Protein AF-A0A1H0LPN5-F1 (afdb_monomer_lite)

Structure (mmCIF, N/CA/C/O backbone):
data_AF-A0A1H0LPN5-F1
#
_entry.id   AF-A0A1H0LPN5-F1
#
loop_
_atom_site.group_PDB
_atom_site.id
_atom_site.type_symbol
_atom_site.label_atom_id
_atom_site.label_alt_id
_atom_site.label_comp_id
_atom_site.label_asym_id
_atom_site.label_entity_id
_atom_site.label_seq_id
_atom_site.pdbx_PDB_ins_code
_atom_site.Cartn_x
_atom_site.Cartn_y
_atom_site.Cartn_z
_atom_site.occupancy
_atom_site.B_iso_or_equiv
_atom_site.auth_seq_id
_atom_site.auth_comp_id
_atom_site.auth_asym_id
_atom_site.auth_atom_id
_atom_site.pdbx_PDB_model_num
ATOM 1 N N . MET A 1 1 ? -1.875 27.281 42.142 1.00 59.28 1 MET A N 1
ATOM 2 C CA . MET A 1 1 ? -2.109 25.8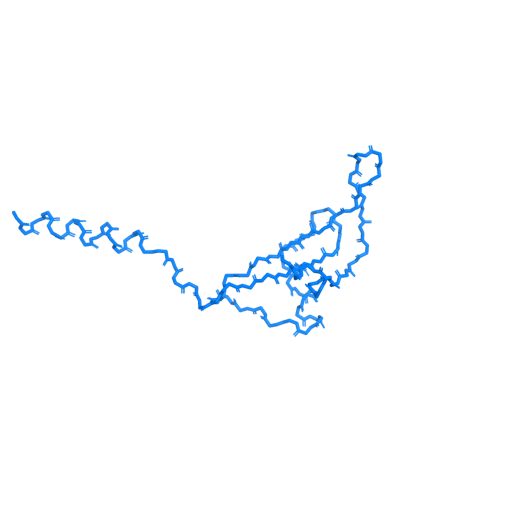16 42.096 1.00 59.28 1 MET A CA 1
ATOM 3 C C . MET A 1 1 ? -3.209 25.408 41.111 1.00 59.28 1 MET A C 1
ATOM 5 O O . MET A 1 1 ? -2.912 24.614 40.234 1.00 59.28 1 MET A O 1
ATOM 9 N N . ARG A 1 2 ? -4.445 25.940 41.179 1.00 69.81 2 ARG A N 1
ATOM 10 C CA . ARG A 1 2 ? -5.538 25.534 40.256 1.00 69.81 2 ARG A CA 1
ATOM 11 C C . ARG A 1 2 ? -5.281 25.864 38.778 1.00 69.81 2 ARG A C 1
ATOM 13 O O . ARG A 1 2 ? -5.545 25.026 37.927 1.00 69.81 2 ARG A O 1
ATOM 20 N N . ASP A 1 3 ? -4.722 27.038 38.489 1.00 80.81 3 ASP A N 1
ATOM 21 C CA . ASP A 1 3 ? -4.452 27.482 37.111 1.00 80.81 3 ASP A CA 1
ATOM 22 C C . ASP A 1 3 ? -3.424 26.596 36.382 1.00 80.81 3 ASP A C 1
ATOM 24 O O . ASP A 1 3 ? -3.628 26.191 35.238 1.00 80.81 3 ASP A O 1
ATOM 28 N N . LEU A 1 4 ? -2.366 26.188 37.090 1.00 83.62 4 LEU A N 1
ATOM 29 C CA . LEU A 1 4 ? -1.343 25.285 36.559 1.00 83.62 4 LEU A CA 1
ATOM 30 C C . LEU A 1 4 ? -1.929 23.912 36.192 1.00 83.62 4 LEU A C 1
ATOM 32 O O . LEU A 1 4 ? -1.649 23.402 35.112 1.00 83.62 4 LEU A O 1
ATOM 36 N N . ASN A 1 5 ? -2.799 23.355 37.041 1.00 83.38 5 ASN A N 1
ATOM 37 C CA . ASN A 1 5 ? -3.459 22.072 36.772 1.00 83.38 5 ASN A CA 1
ATOM 38 C C . ASN A 1 5 ? -4.391 22.134 35.553 1.00 83.38 5 ASN A C 1
ATOM 40 O O . ASN A 1 5 ? -4.432 21.194 34.763 1.00 83.38 5 ASN A O 1
ATOM 44 N N . VAL A 1 6 ? -5.105 23.247 35.358 1.00 84.81 6 VAL A N 1
ATOM 45 C CA . VAL A 1 6 ? -5.969 23.438 34.179 1.00 84.81 6 VAL A CA 1
ATOM 46 C C . VAL A 1 6 ? -5.135 23.536 32.900 1.00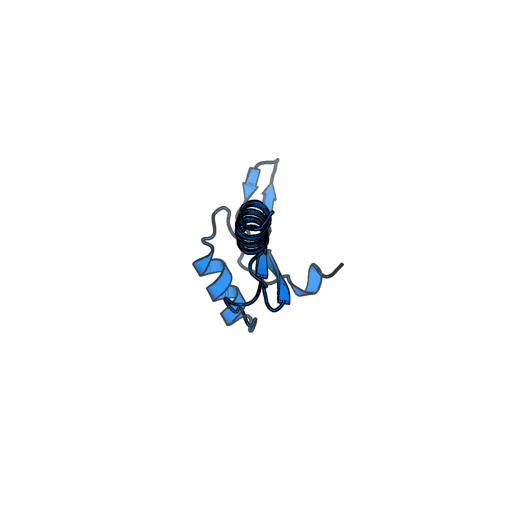 84.81 6 VAL A C 1
ATOM 48 O O . VAL A 1 6 ? -5.500 22.965 31.870 1.00 84.81 6 VAL A O 1
ATOM 51 N N . ARG A 1 7 ? -4.000 24.239 32.952 1.00 82.12 7 ARG A N 1
ATOM 52 C CA . ARG A 1 7 ? -3.080 24.360 31.814 1.00 82.12 7 ARG A CA 1
ATOM 53 C C . ARG A 1 7 ? -2.410 23.026 31.475 1.00 82.12 7 ARG A C 1
ATOM 55 O O . ARG A 1 7 ? -2.337 22.690 30.295 1.00 82.12 7 ARG A O 1
ATOM 62 N N . LEU A 1 8 ? -2.012 22.248 32.483 1.00 84.44 8 LEU A N 1
ATOM 63 C CA . LEU A 1 8 ? -1.486 20.888 32.314 1.00 84.44 8 LEU A CA 1
ATOM 64 C C . LEU A 1 8 ? -2.513 19.956 31.666 1.00 84.44 8 LEU A C 1
ATOM 66 O O . LEU A 1 8 ? -2.202 19.338 30.656 1.00 84.44 8 LEU A O 1
ATOM 70 N N . GLN A 1 9 ? -3.761 19.936 32.140 1.00 81.69 9 GLN A N 1
ATOM 71 C CA . GLN A 1 9 ? -4.809 19.102 31.535 1.00 81.69 9 GLN A CA 1
ATOM 72 C C . GLN A 1 9 ? -5.098 19.451 30.069 1.00 81.69 9 GLN A C 1
ATOM 74 O O . GLN A 1 9 ? -5.400 18.564 29.269 1.00 81.69 9 GLN A O 1
ATOM 79 N N . LYS A 1 10 ? -5.026 20.735 29.694 1.00 82.06 10 LYS A N 1
ATOM 80 C CA . LYS A 1 10 ? -5.189 21.160 28.293 1.00 82.06 10 LYS A CA 1
ATOM 81 C C . LYS A 1 10 ? -4.039 20.660 27.417 1.00 82.06 10 LYS A C 1
ATOM 83 O O . LYS A 1 10 ? -4.299 20.157 26.329 1.00 82.06 10 LYS A O 1
ATO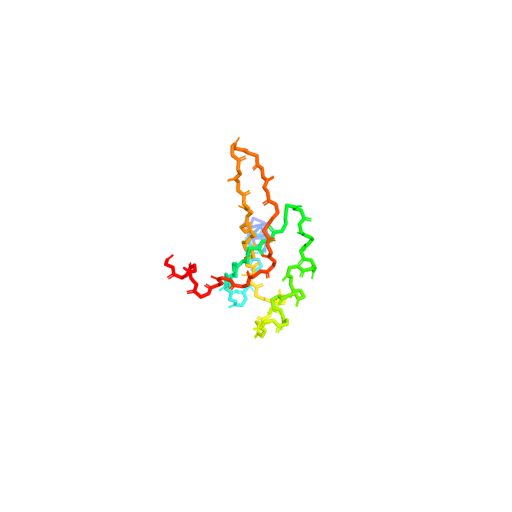M 88 N N . LEU A 1 11 ? -2.803 20.754 27.907 1.00 79.00 11 LEU A N 1
ATOM 89 C CA . LEU A 1 11 ? -1.618 20.217 27.233 1.00 79.00 11 LEU A CA 1
ATOM 90 C C . LEU A 1 11 ? -1.692 18.695 27.100 1.00 79.00 11 LEU A C 1
ATOM 92 O O . LEU A 1 11 ? -1.544 18.175 26.004 1.00 79.00 11 LEU A O 1
ATOM 96 N N . GLU A 1 12 ? -2.022 17.979 28.171 1.00 78.31 12 GLU A N 1
ATOM 97 C CA . GLU A 1 12 ? -2.156 16.519 28.145 1.00 78.31 12 GLU A CA 1
ATOM 98 C C . GLU A 1 12 ? -3.245 16.045 27.178 1.00 78.31 12 GLU A C 1
ATOM 100 O O . GLU A 1 12 ? -3.069 15.032 26.509 1.00 78.31 12 GLU A O 1
ATOM 105 N N . ARG A 1 13 ? -4.363 16.774 27.060 1.00 70.25 13 ARG A N 1
ATOM 106 C CA . ARG A 1 13 ? -5.404 16.474 26.063 1.00 70.25 13 ARG A CA 1
ATOM 107 C C . ARG A 1 13 ? -4.955 16.767 24.635 1.00 70.25 13 ARG A C 1
ATOM 109 O O . ARG A 1 13 ? -5.311 16.001 23.750 1.00 70.25 13 ARG A O 1
ATOM 116 N N . ALA A 1 14 ? -4.190 17.835 24.420 1.00 70.25 14 ALA A N 1
ATOM 117 C CA . ALA A 1 14 ? -3.646 18.180 23.107 1.00 70.25 14 ALA A CA 1
ATOM 118 C C . ALA A 1 14 ? -2.540 17.212 22.650 1.00 70.25 14 ALA A C 1
ATOM 120 O O . ALA A 1 14 ? -2.359 17.011 21.455 1.00 70.25 14 ALA A O 1
ATOM 121 N N . ILE A 1 15 ? -1.817 16.607 23.597 1.00 68.88 15 ILE A N 1
ATOM 122 C CA . ILE A 1 15 ? -0.718 15.668 23.333 1.00 68.88 15 ILE A CA 1
ATOM 123 C C . ILE A 1 15 ? -1.226 14.234 23.130 1.00 68.88 15 ILE A C 1
ATOM 125 O O . ILE A 1 15 ? -0.479 13.396 22.630 1.00 68.88 15 ILE A O 1
ATOM 129 N N . ARG A 1 16 ? -2.482 13.917 23.482 1.00 62.25 16 ARG A N 1
ATOM 130 C CA . ARG A 1 16 ? -3.022 12.571 23.250 1.00 62.25 16 ARG A CA 1
ATOM 131 C C . ARG A 1 16 ? -3.048 12.298 21.745 1.00 62.25 16 ARG A C 1
ATOM 133 O O . ARG A 1 16 ? -3.835 12.939 21.046 1.00 62.25 16 ARG A O 1
ATOM 140 N N . PRO A 1 17 ? -2.230 11.355 21.241 1.00 63.78 17 PRO A N 1
ATOM 141 C CA . PRO A 1 17 ? -2.313 10.971 19.847 1.00 63.78 17 PRO A CA 1
ATOM 142 C C . PRO A 1 17 ? -3.729 10.471 19.578 1.00 63.78 17 PRO A C 1
ATOM 144 O O . PRO A 1 17 ? -4.357 9.857 20.450 1.00 63.78 17 PRO A O 1
ATOM 147 N N . GLN A 1 18 ? -4.228 10.753 18.378 1.00 67.06 18 GLN A N 1
ATOM 148 C CA . GLN A 1 18 ? -5.472 10.176 17.895 1.00 67.06 18 GLN A CA 1
ATOM 149 C C . GLN A 1 18 ? -5.387 8.663 18.121 1.00 67.06 18 GLN A C 1
ATOM 151 O O . GLN A 1 18 ? -4.486 7.997 17.608 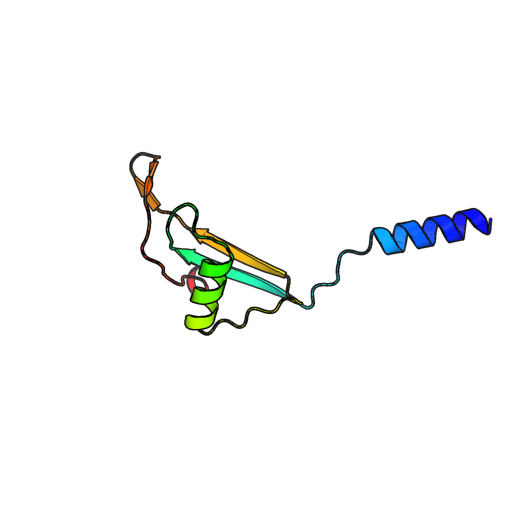1.00 67.06 18 GLN A O 1
ATOM 156 N N . GLN A 1 19 ? -6.246 8.133 18.996 1.00 72.06 19 GLN A N 1
ATOM 157 C CA . GLN A 1 19 ? -6.237 6.710 19.309 1.00 72.06 19 GLN A CA 1
ATOM 158 C C . GLN A 1 19 ? -6.787 5.968 18.099 1.00 72.06 19 GLN A C 1
ATOM 160 O O . GLN A 1 19 ? -7.994 5.789 17.957 1.00 72.06 19 GLN A O 1
ATOM 165 N N . HIS A 1 20 ? -5.888 5.563 17.210 1.00 78.75 20 HIS A N 1
ATOM 166 C CA . HIS A 1 20 ? -6.228 4.647 16.139 1.00 78.75 20 HIS A CA 1
ATOM 167 C C . HIS A 1 20 ? -6.617 3.302 16.744 1.00 78.75 20 HIS A C 1
ATOM 169 O O . HIS A 1 20 ? -5.968 2.798 17.664 1.00 78.75 20 HIS A O 1
ATOM 175 N N . ARG A 1 21 ? -7.679 2.707 16.211 1.00 83.50 21 ARG A N 1
ATOM 176 C CA . ARG A 1 21 ? -8.220 1.436 16.693 1.00 83.50 21 ARG A CA 1
ATOM 177 C C . ARG A 1 21 ? -7.203 0.302 16.535 1.00 83.50 21 ARG A C 1
ATOM 179 O O . ARG A 1 21 ? -7.047 -0.510 17.447 1.00 83.50 21 ARG A O 1
ATOM 186 N N . LYS A 1 22 ? -6.540 0.226 15.376 1.00 88.06 22 LYS A N 1
ATOM 187 C CA . LYS A 1 22 ? -5.456 -0.719 15.059 1.00 88.06 22 LYS A CA 1
ATOM 188 C C . LYS A 1 22 ? -4.466 -0.089 14.083 1.00 88.06 22 LYS A C 1
ATOM 190 O O . LYS A 1 22 ? -4.838 0.783 13.310 1.00 88.06 22 LYS A O 1
ATOM 195 N N . VAL A 1 23 ? -3.228 -0.577 14.080 1.00 89.56 23 VAL A N 1
ATOM 196 C CA . VAL A 1 23 ? -2.257 -0.303 13.010 1.00 89.56 23 VAL A CA 1
ATOM 197 C C . VAL A 1 23 ? -2.351 -1.424 11.980 1.00 89.56 23 VAL A C 1
ATOM 199 O O . VAL A 1 23 ? -2.318 -2.599 12.352 1.00 89.56 23 VAL A O 1
ATOM 202 N N . ARG A 1 24 ? -2.466 -1.075 10.698 1.00 91.06 24 ARG A N 1
ATOM 203 C CA . ARG A 1 24 ? -2.437 -2.028 9.581 1.00 91.06 24 ARG A CA 1
ATOM 204 C C . ARG A 1 24 ? -1.349 -1.642 8.601 1.00 91.06 24 ARG A C 1
ATOM 206 O O . ARG A 1 24 ? -1.122 -0.460 8.368 1.00 91.06 24 ARG A O 1
ATOM 213 N N . GLN A 1 25 ? -0.689 -2.639 8.030 1.00 92.88 25 GLN A N 1
ATOM 214 C CA . GLN A 1 25 ? 0.332 -2.432 7.013 1.00 92.88 25 GLN A CA 1
ATOM 215 C C . GLN A 1 25 ? -0.063 -3.186 5.752 1.00 92.88 25 GLN A C 1
ATOM 217 O O . GLN A 1 25 ? -0.394 -4.369 5.816 1.00 92.88 25 GLN A O 1
ATOM 222 N N . PHE A 1 26 ? -0.012 -2.487 4.629 1.00 94.38 26 PHE A N 1
ATOM 223 C CA . PHE A 1 26 ? -0.265 -3.012 3.298 1.00 94.38 26 PHE A CA 1
ATOM 224 C C . PHE A 1 26 ? 0.950 -2.729 2.424 1.00 94.38 26 PHE A C 1
ATOM 226 O O . PHE A 1 26 ? 1.659 -1.738 2.631 1.00 94.38 26 PHE A O 1
ATOM 233 N N . ALA A 1 27 ? 1.200 -3.598 1.454 1.00 94.94 27 ALA A N 1
ATOM 234 C CA . ALA A 1 27 ? 2.287 -3.421 0.508 1.00 94.94 27 ALA A CA 1
ATOM 235 C C . ALA A 1 27 ? 1.811 -3.756 -0.902 1.00 94.94 27 ALA A C 1
ATOM 237 O O . ALA A 1 27 ? 1.255 -4.830 -1.133 1.00 94.94 27 ALA A O 1
ATOM 238 N N . ILE A 1 28 ? 2.058 -2.843 -1.836 1.00 95.50 28 ILE A N 1
ATOM 239 C CA . ILE A 1 28 ? 1.724 -3.006 -3.249 1.00 95.50 28 ILE A CA 1
ATOM 240 C C . ILE A 1 28 ? 2.931 -2.664 -4.117 1.00 95.50 28 ILE A C 1
ATOM 242 O O . ILE A 1 28 ? 3.711 -1.782 -3.770 1.00 95.50 28 ILE A O 1
ATOM 246 N N . GLU A 1 29 ? 3.090 -3.349 -5.240 1.00 94.81 29 GLU A N 1
ATOM 247 C CA . GLU A 1 29 ? 3.928 -2.882 -6.348 1.00 94.81 29 GLU A CA 1
ATOM 248 C C . GLU A 1 29 ? 3.101 -1.912 -7.194 1.00 94.81 29 GLU A C 1
ATOM 250 O O . GLU A 1 29 ? 1.890 -2.099 -7.326 1.00 94.81 29 GLU A O 1
ATOM 255 N N . GLY A 1 30 ? 3.721 -0.872 -7.746 1.00 92.81 30 GLY A N 1
ATOM 256 C CA . GLY A 1 30 ? 3.013 0.077 -8.598 1.00 92.81 30 GLY A CA 1
ATOM 257 C C . GLY A 1 30 ? 3.919 1.098 -9.273 1.00 92.81 30 GLY A C 1
ATOM 258 O O . GLY A 1 30 ? 5.149 1.040 -9.190 1.00 92.81 30 GLY A O 1
ATOM 259 N N . SER A 1 31 ? 3.286 2.049 -9.955 1.00 91.38 31 SER A N 1
ATOM 260 C CA . SER A 1 31 ? 3.970 3.156 -10.611 1.00 91.38 31 SER A CA 1
ATOM 261 C C . SER A 1 31 ? 4.436 4.218 -9.621 1.00 91.38 31 SER A C 1
ATOM 263 O O . SER A 1 31 ? 3.895 4.396 -8.520 1.00 91.38 31 SER A O 1
ATOM 265 N N . LYS A 1 32 ? 5.453 4.975 -10.031 1.00 87.50 32 LYS A N 1
ATOM 266 C CA . LYS A 1 32 ? 5.896 6.137 -9.270 1.00 87.50 32 LYS A CA 1
ATOM 267 C C . LYS A 1 32 ? 4.800 7.203 -9.289 1.00 87.50 32 LYS A C 1
ATOM 269 O O . LYS A 1 32 ? 4.411 7.692 -10.342 1.00 87.50 32 LYS A O 1
ATOM 274 N N . GLY A 1 33 ? 4.369 7.627 -8.102 1.00 87.19 33 GLY A N 1
ATOM 275 C CA . GLY A 1 33 ? 3.359 8.678 -7.958 1.00 87.19 33 GLY A CA 1
ATOM 276 C C . GLY A 1 33 ? 1.918 8.180 -8.043 1.00 87.19 33 GLY A C 1
ATOM 277 O O . GLY A 1 33 ? 1.024 8.994 -8.253 1.00 87.19 33 GLY A O 1
ATOM 278 N N . LEU A 1 34 ? 1.688 6.875 -7.866 1.00 91.25 34 LEU A N 1
ATOM 279 C CA . LEU A 1 34 ? 0.348 6.331 -7.669 1.00 91.25 34 LEU A CA 1
ATOM 280 C C . LEU A 1 34 ? -0.373 7.104 -6.538 1.00 91.25 34 LEU A C 1
ATOM 282 O O . LEU A 1 34 ? 0.137 7.125 -5.411 1.00 91.25 34 LEU A O 1
ATOM 286 N N . PRO A 1 35 ? -1.526 7.745 -6.818 1.00 93.62 35 PRO A N 1
ATOM 287 C CA . PRO A 1 35 ? -2.291 8.466 -5.807 1.00 93.62 35 PRO A CA 1
ATOM 288 C C . PRO A 1 35 ? -2.745 7.544 -4.678 1.00 93.62 35 PRO A C 1
ATOM 290 O O . PRO A 1 35 ? -3.014 6.359 -4.899 1.00 93.62 35 PRO A O 1
ATOM 293 N N . LEU A 1 36 ? -2.875 8.098 -3.474 1.00 90.81 36 LEU A N 1
ATOM 294 C CA . LEU A 1 36 ? -3.304 7.338 -2.302 1.00 90.81 36 LEU A CA 1
ATOM 295 C C . LEU A 1 36 ? -4.690 6.717 -2.523 1.00 90.81 36 LEU A C 1
ATOM 297 O O . LEU A 1 36 ? -4.890 5.543 -2.232 1.00 90.81 36 LEU A O 1
ATOM 301 N N . GLU A 1 37 ? -5.615 7.466 -3.122 1.00 93.44 37 GLU A N 1
ATOM 302 C CA . GLU A 1 37 ? -6.983 7.024 -3.401 1.00 93.44 37 GLU A CA 1
ATOM 303 C C . GLU A 1 37 ? -7.003 5.820 -4.351 1.00 93.44 37 GLU A C 1
ATOM 305 O O . GLU A 1 37 ? -7.789 4.889 -4.171 1.00 93.44 37 GLU A O 1
ATOM 310 N N . ALA A 1 38 ? -6.100 5.809 -5.336 1.00 94.19 38 ALA A N 1
ATOM 311 C CA . ALA A 1 38 ? -5.951 4.702 -6.275 1.00 94.19 38 ALA A CA 1
ATOM 312 C C . ALA A 1 38 ? -5.347 3.464 -5.594 1.00 94.19 38 ALA A C 1
ATOM 314 O O . ALA A 1 38 ? -5.809 2.345 -5.821 1.00 94.19 38 ALA A O 1
ATOM 315 N N . ALA A 1 39 ? -4.354 3.657 -4.720 1.00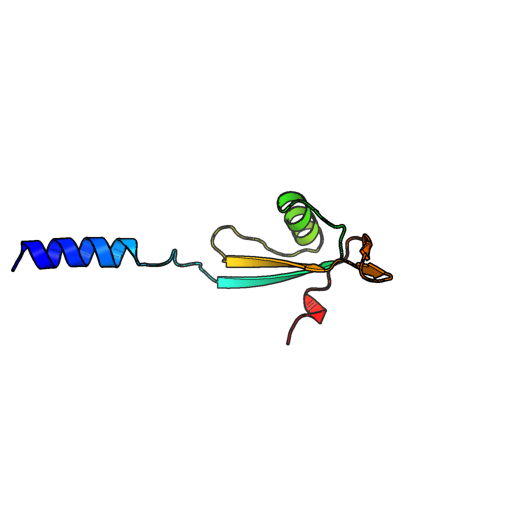 93.94 39 ALA A N 1
ATOM 316 C CA . ALA A 1 39 ? -3.768 2.575 -3.933 1.00 93.94 39 ALA A CA 1
ATOM 317 C C . ALA A 1 39 ? -4.795 1.938 -2.981 1.00 93.94 39 ALA A C 1
ATOM 319 O O . ALA A 1 39 ? -4.878 0.714 -2.879 1.00 93.94 39 ALA A O 1
ATOM 320 N N . GLU A 1 40 ? -5.616 2.752 -2.315 1.00 94.44 40 GLU A N 1
ATOM 321 C CA . GLU A 1 40 ? -6.687 2.256 -1.453 1.00 94.44 40 GLU A CA 1
ATOM 322 C C . GLU A 1 40 ? -7.782 1.531 -2.236 1.00 94.44 40 GLU A C 1
ATOM 324 O O . GLU A 1 40 ? -8.252 0.485 -1.790 1.00 94.44 40 GLU A O 1
ATOM 329 N N . ALA A 1 41 ? -8.201 2.070 -3.386 1.00 95.38 41 ALA A N 1
ATOM 330 C CA . ALA A 1 41 ? -9.193 1.428 -4.247 1.00 95.38 41 ALA A CA 1
ATOM 331 C C . ALA A 1 41 ? -8.724 0.031 -4.673 1.00 95.38 41 ALA A C 1
ATOM 333 O O . ALA A 1 41 ? -9.440 -0.945 -4.463 1.00 95.38 41 ALA A O 1
ATOM 334 N N . PHE A 1 42 ? -7.482 -0.080 -5.145 1.00 95.44 42 PHE A N 1
ATOM 335 C CA . PHE A 1 42 ? -6.884 -1.359 -5.515 1.00 95.44 42 PHE A CA 1
ATOM 336 C C . PHE A 1 42 ? -6.805 -2.347 -4.344 1.00 95.44 42 PHE A C 1
ATOM 338 O O . PHE A 1 42 ? -7.137 -3.523 -4.486 1.00 95.44 42 PHE A O 1
ATOM 345 N N . LEU A 1 43 ? -6.398 -1.888 -3.158 1.00 95.12 43 LEU A N 1
ATOM 346 C CA . LEU A 1 43 ? -6.356 -2.744 -1.972 1.00 95.12 43 LEU A CA 1
ATOM 347 C C . LEU A 1 43 ? -7.757 -3.234 -1.575 1.00 95.12 43 LEU A C 1
ATOM 349 O O . LEU A 1 43 ? -7.905 -4.399 -1.202 1.00 95.12 43 LEU A O 1
ATOM 353 N N . ARG A 1 44 ? -8.789 -2.388 -1.695 1.00 95.44 44 ARG A N 1
ATOM 354 C CA . ARG A 1 44 ? -10.191 -2.788 -1.481 1.00 95.44 44 ARG A CA 1
ATOM 355 C C . ARG A 1 44 ? -10.643 -3.827 -2.512 1.00 95.44 44 ARG A C 1
ATOM 357 O O . ARG A 1 44 ? -11.281 -4.802 -2.123 1.00 95.44 44 ARG A O 1
ATOM 364 N N . GLU A 1 45 ? -10.269 -3.676 -3.784 1.00 96.06 45 GLU A N 1
ATOM 365 C CA . GLU A 1 45 ? -10.530 -4.671 -4.842 1.00 96.06 45 GLU A CA 1
ATOM 366 C C . GLU A 1 45 ? -9.829 -6.010 -4.571 1.00 96.06 45 GLU A C 1
ATOM 368 O O . GLU A 1 45 ? -10.401 -7.072 -4.808 1.00 96.06 45 GLU A O 1
ATOM 373 N N . CYS A 1 46 ? -8.628 -5.970 -3.988 1.00 92.94 46 CYS A N 1
ATOM 374 C CA . CYS A 1 46 ? -7.903 -7.155 -3.523 1.00 92.94 46 CYS A CA 1
ATOM 375 C C . CYS A 1 46 ? -8.516 -7.793 -2.257 1.00 92.94 46 CYS A C 1
ATOM 377 O O . CYS A 1 46 ? -8.026 -8.819 -1.786 1.00 92.94 46 CYS A O 1
ATOM 379 N N . GLY A 1 47 ? -9.583 -7.210 -1.696 1.00 93.81 47 GLY A N 1
ATOM 380 C CA . GLY A 1 47 ? -10.306 -7.725 -0.531 1.00 93.81 47 GLY A CA 1
ATOM 381 C C . GLY A 1 47 ? -9.815 -7.202 0.821 1.00 93.81 47 GLY A C 1
ATOM 382 O O . GLY A 1 47 ? -10.261 -7.690 1.864 1.00 93.81 47 GLY A O 1
ATOM 383 N N . HIS A 1 48 ? -8.921 -6.208 0.851 1.00 93.50 48 HIS A N 1
ATOM 384 C CA . HIS A 1 48 ? -8.486 -5.594 2.106 1.00 93.50 48 HIS A CA 1
ATOM 385 C C . HIS A 1 48 ? -9.545 -4.652 2.667 1.00 93.50 48 HIS A C 1
ATOM 387 O O . HIS A 1 48 ? -10.135 -3.829 1.970 1.00 93.50 48 HIS A O 1
ATOM 393 N N . VAL A 1 49 ? -9.739 -4.723 3.982 1.00 92.31 49 VAL A N 1
ATOM 394 C CA . VAL A 1 49 ? -10.629 -3.810 4.703 1.00 92.31 49 VAL A CA 1
ATOM 395 C C . VAL A 1 49 ? -9.809 -2.637 5.234 1.00 92.31 49 VAL A C 1
ATOM 397 O O . VAL A 1 49 ? -9.145 -2.766 6.267 1.00 92.31 49 VAL A O 1
ATOM 400 N N . ILE A 1 50 ? -9.878 -1.510 4.527 1.00 90.94 50 ILE A N 1
ATOM 401 C CA . ILE A 1 50 ? -9.276 -0.226 4.911 1.00 90.94 50 ILE A CA 1
ATOM 402 C C . ILE A 1 50 ? -10.341 0.612 5.616 1.00 90.94 50 ILE A C 1
ATOM 404 O O . ILE A 1 50 ? -11.420 0.829 5.064 1.00 90.94 50 ILE A O 1
ATOM 408 N N . LYS A 1 51 ? -10.047 1.042 6.844 1.00 90.06 51 LYS A N 1
ATOM 409 C CA . LYS A 1 51 ? -10.958 1.824 7.689 1.00 90.06 51 LYS A CA 1
ATOM 410 C C . LYS A 1 51 ? -10.280 3.085 8.186 1.00 90.06 51 LYS A C 1
ATOM 412 O O . LYS A 1 51 ? -9.148 2.993 8.652 1.00 90.06 51 LYS A O 1
ATOM 417 N N . ASP A 1 52 ? -10.990 4.203 8.189 1.00 86.38 52 ASP A N 1
ATOM 418 C CA . ASP A 1 52 ? -10.438 5.502 8.595 1.00 86.38 52 ASP A CA 1
ATOM 419 C C . ASP A 1 52 ? -10.086 5.555 10.091 1.00 86.38 52 ASP A C 1
ATOM 421 O O . ASP A 1 52 ? -9.236 6.339 10.513 1.00 86.38 52 ASP A O 1
ATOM 425 N N . GLU A 1 53 ? -10.696 4.694 10.917 1.00 88.38 53 GLU A N 1
ATOM 426 C CA . GLU A 1 53 ? -10.351 4.593 12.340 1.00 88.38 53 GLU A CA 1
ATOM 427 C C . GLU A 1 53 ? -9.054 3.804 12.594 1.00 88.38 53 GLU A C 1
ATOM 429 O O . GLU A 1 53 ? -8.494 3.866 13.696 1.00 88.38 53 GLU A O 1
ATOM 434 N N . ASP A 1 54 ? -8.581 3.043 11.602 1.00 89.44 54 ASP A N 1
ATOM 435 C CA . ASP A 1 54 ? -7.316 2.314 11.653 1.00 89.44 54 ASP A CA 1
ATOM 436 C C . ASP A 1 54 ? -6.172 3.215 11.134 1.00 89.44 54 ASP A C 1
ATOM 438 O O . ASP A 1 54 ? -6.333 4.032 10.231 1.00 89.44 54 ASP A O 1
ATOM 442 N N . HIS A 1 55 ? -4.974 3.055 11.694 1.00 89.62 55 HIS A N 1
ATOM 443 C CA . HIS A 1 55 ? -3.756 3.659 11.161 1.00 89.62 55 HIS A CA 1
ATOM 444 C C . HIS A 1 55 ? -3.238 2.784 10.015 1.00 89.62 55 HIS A C 1
ATOM 446 O O . HIS A 1 55 ? -2.490 1.826 10.243 1.00 89.62 55 HIS A O 1
ATOM 452 N N . ASN A 1 56 ? -3.696 3.062 8.794 1.00 91.69 56 ASN A N 1
ATOM 453 C CA . ASN A 1 56 ? -3.335 2.294 7.604 1.00 91.69 56 ASN A CA 1
ATOM 454 C C . ASN A 1 56 ? -2.029 2.824 7.001 1.00 91.69 56 ASN A C 1
ATOM 456 O O . ASN A 1 56 ? -1.962 3.951 6.520 1.00 91.69 56 ASN A O 1
ATOM 460 N N . ILE A 1 57 ? -0.991 1.994 7.002 1.00 92.44 57 ILE A N 1
ATOM 461 C CA . ILE A 1 57 ? 0.294 2.275 6.365 1.00 92.44 57 ILE A CA 1
ATOM 462 C C . ILE A 1 57 ? 0.320 1.524 5.036 1.00 92.44 57 ILE A C 1
ATOM 464 O O . ILE A 1 57 ? 0.376 0.295 5.025 1.00 92.44 57 ILE A O 1
ATOM 468 N N . ILE A 1 58 ? 0.307 2.250 3.922 1.00 93.31 58 ILE A N 1
ATOM 469 C CA . ILE A 1 58 ? 0.379 1.670 2.576 1.00 93.31 58 ILE A CA 1
ATOM 470 C C . ILE A 1 58 ? 1.778 1.921 2.017 1.00 93.31 58 ILE A C 1
ATOM 472 O O . ILE A 1 58 ? 2.188 3.065 1.825 1.00 93.31 58 ILE A O 1
ATOM 476 N N . ARG A 1 59 ? 2.531 0.847 1.772 1.00 92.94 59 ARG A N 1
ATOM 477 C CA . ARG A 1 59 ? 3.852 0.904 1.137 1.00 92.94 59 ARG A CA 1
ATOM 478 C C . ARG A 1 59 ? 3.715 0.619 -0.353 1.00 92.94 59 ARG A C 1
ATOM 480 O O . ARG A 1 59 ? 3.242 -0.449 -0.726 1.00 92.94 59 ARG A O 1
ATOM 487 N N . ILE A 1 60 ? 4.171 1.551 -1.183 1.00 92.69 60 ILE A N 1
ATOM 488 C CA . ILE A 1 60 ? 4.209 1.390 -2.639 1.00 92.69 60 ILE A CA 1
ATOM 489 C C . ILE A 1 60 ? 5.655 1.092 -3.035 1.00 92.69 60 ILE A C 1
ATOM 491 O O . ILE A 1 60 ? 6.538 1.934 -2.868 1.00 92.69 60 ILE A O 1
ATOM 495 N N . ILE A 1 61 ? 5.900 -0.123 -3.514 1.00 91.62 61 ILE A N 1
ATOM 496 C CA . ILE A 1 61 ? 7.184 -0.552 -4.056 1.00 91.62 61 ILE A CA 1
ATOM 497 C C . ILE A 1 61 ? 7.223 -0.184 -5.536 1.00 91.62 61 ILE A C 1
ATOM 499 O O . ILE A 1 61 ? 6.357 -0.581 -6.314 1.00 91.62 61 ILE A O 1
ATOM 503 N N . ILE A 1 62 ? 8.253 0.566 -5.912 1.00 92.81 62 ILE A N 1
ATOM 504 C CA . ILE A 1 62 ? 8.544 0.935 -7.296 1.00 92.81 62 ILE A CA 1
ATOM 505 C C . ILE A 1 62 ? 9.770 0.164 -7.780 1.00 92.81 62 ILE A C 1
ATOM 507 O O . ILE A 1 62 ? 10.667 -0.154 -6.994 1.00 92.81 62 ILE A O 1
ATOM 511 N N . GLY A 1 63 ? 9.813 -0.128 -9.074 1.00 90.06 63 GLY A N 1
ATOM 512 C CA . GLY A 1 63 ? 10.965 -0.755 -9.705 1.00 90.06 63 GLY A CA 1
ATOM 513 C C . GLY A 1 63 ? 12.114 0.237 -9.813 1.00 90.06 63 GLY A C 1
ATOM 514 O O . GLY A 1 63 ? 11.909 1.453 -9.796 1.00 90.06 63 GLY A O 1
ATOM 515 N N . ALA A 1 64 ? 13.334 -0.275 -9.942 1.00 91.44 64 ALA A N 1
ATOM 516 C CA . ALA A 1 64 ? 14.491 0.546 -10.259 1.00 91.44 64 ALA A CA 1
ATOM 517 C C . ALA A 1 64 ? 15.395 -0.169 -11.263 1.00 91.44 64 ALA A C 1
ATOM 519 O O . ALA A 1 64 ? 15.883 -1.264 -10.992 1.00 91.44 64 ALA A O 1
ATOM 520 N N . GLU A 1 65 ? 15.665 0.481 -12.392 1.00 91.62 65 GLU A N 1
ATOM 521 C CA . GLU A 1 65 ? 16.636 0.033 -13.388 1.00 91.62 65 GLU A CA 1
ATOM 522 C C . GLU A 1 65 ? 17.715 1.103 -13.539 1.00 91.62 65 GLU A C 1
ATOM 524 O O . GLU A 1 65 ? 17.423 2.282 -13.746 1.00 91.62 65 GLU A O 1
ATOM 529 N N . ASN A 1 66 ? 18.985 0.713 -13.394 1.00 90.25 66 ASN A N 1
ATOM 530 C CA . ASN A 1 66 ? 20.130 1.634 -13.449 1.00 90.25 66 ASN A CA 1
ATOM 531 C C . ASN A 1 66 ? 19.998 2.838 -12.490 1.00 90.25 66 ASN A C 1
ATOM 533 O O . ASN A 1 66 ? 20.391 3.959 -12.813 1.00 90.25 66 ASN A O 1
ATOM 537 N N . GLY A 1 67 ? 19.391 2.617 -11.318 1.00 86.12 67 GLY A N 1
ATOM 538 C CA . GLY A 1 67 ? 19.143 3.654 -10.312 1.00 86.12 67 GLY A CA 1
ATOM 539 C C . GLY A 1 67 ? 18.009 4.627 -10.654 1.00 86.12 67 GLY A C 1
ATOM 540 O O . GLY A 1 67 ? 17.770 5.566 -9.895 1.00 86.12 67 GLY A O 1
ATOM 541 N N . ARG A 1 68 ? 17.295 4.424 -11.769 1.00 88.50 68 ARG A N 1
ATOM 542 C CA . ARG A 1 68 ? 16.118 5.213 -12.145 1.00 88.50 68 ARG A CA 1
ATOM 543 C C . ARG A 1 68 ? 14.841 4.446 -11.812 1.00 88.50 68 ARG A C 1
ATOM 545 O O . ARG A 1 68 ? 14.801 3.240 -12.041 1.00 88.50 68 ARG A O 1
ATOM 552 N N . PRO A 1 69 ? 13.805 5.120 -11.290 1.00 88.38 69 PRO A N 1
ATOM 553 C CA . PRO A 1 69 ? 12.537 4.473 -11.000 1.00 88.38 69 PRO A CA 1
ATOM 554 C C . PRO A 1 69 ? 11.873 3.995 -12.295 1.00 88.38 69 PRO A C 1
ATOM 556 O O . PRO A 1 69 ? 11.834 4.738 -13.277 1.00 88.38 69 PRO A O 1
ATOM 559 N N . VAL A 1 70 ? 11.345 2.777 -12.265 1.00 91.06 70 VAL A N 1
ATOM 560 C CA . VAL A 1 70 ? 10.564 2.161 -13.340 1.00 91.06 70 VAL A CA 1
ATOM 561 C C . VAL A 1 70 ? 9.223 1.740 -12.761 1.00 91.06 70 VAL A C 1
ATOM 563 O O . VAL A 1 70 ? 9.149 1.233 -11.638 1.00 91.06 70 VAL A O 1
ATOM 566 N N . ASP A 1 71 ? 8.161 1.978 -13.520 1.00 89.06 71 ASP A N 1
ATOM 567 C CA . ASP A 1 71 ? 6.816 1.620 -13.099 1.00 89.06 71 ASP A CA 1
ATOM 568 C C . ASP A 1 71 ? 6.654 0.100 -13.075 1.00 89.06 71 ASP A C 1
ATOM 570 O O . ASP A 1 71 ? 6.982 -0.595 -14.039 1.00 89.06 71 ASP A O 1
ATOM 574 N N . LEU A 1 72 ? 6.146 -0.415 -11.957 1.00 88.69 72 LEU A N 1
ATOM 575 C CA . LEU A 1 72 ? 5.773 -1.817 -11.825 1.00 88.69 72 LEU A CA 1
ATOM 576 C C . LEU A 1 72 ? 4.271 -1.990 -12.073 1.00 88.69 72 LEU A C 1
ATOM 578 O O . LEU A 1 72 ? 3.492 -1.066 -11.812 1.00 88.69 72 LEU A O 1
ATOM 582 N N . PRO A 1 73 ? 3.842 -3.172 -12.550 1.00 90.62 73 PRO A N 1
ATOM 583 C CA . PRO A 1 73 ? 2.427 -3.499 -12.604 1.00 90.62 73 PRO A CA 1
ATOM 584 C C . PRO A 1 73 ? 1.826 -3.476 -11.197 1.00 90.62 73 PRO A C 1
ATOM 586 O O . PRO A 1 73 ? 2.475 -3.855 -10.221 1.00 90.62 73 PRO A O 1
ATOM 589 N N . LEU A 1 74 ? 0.566 -3.055 -11.110 1.00 92.75 74 LEU A N 1
ATOM 590 C CA . LEU A 1 74 ? -0.137 -2.968 -9.840 1.00 92.75 74 LEU A CA 1
ATOM 591 C C . LEU A 1 74 ? -0.358 -4.374 -9.270 1.00 92.75 74 LEU A C 1
ATOM 593 O O . LEU A 1 74 ? -0.994 -5.217 -9.908 1.00 92.75 74 LEU A O 1
ATOM 597 N N . LYS A 1 75 ? 0.200 -4.644 -8.089 1.00 94.62 75 LYS A N 1
ATOM 598 C CA . LYS A 1 75 ? 0.159 -5.982 -7.489 1.00 94.62 75 LYS A CA 1
ATOM 599 C C . LYS A 1 75 ? 0.160 -5.919 -5.975 1.00 94.62 75 LYS A C 1
ATOM 601 O O . LYS A 1 75 ? 1.020 -5.278 -5.382 1.00 94.62 75 LYS A O 1
ATOM 606 N N . ASP A 1 76 ? -0.750 -6.654 -5.346 1.00 95.06 76 ASP A N 1
ATOM 607 C CA . ASP A 1 76 ? -0.743 -6.822 -3.898 1.00 95.06 76 ASP A CA 1
ATOM 608 C C . ASP A 1 76 ? 0.341 -7.820 -3.472 1.00 95.06 76 ASP A C 1
ATOM 610 O O . ASP A 1 76 ? 0.379 -8.979 -3.899 1.00 95.06 76 ASP A O 1
ATOM 614 N N . ILE A 1 77 ? 1.242 -7.349 -2.616 1.00 94.00 77 ILE A N 1
ATOM 615 C CA . ILE A 1 77 ? 2.342 -8.120 -2.036 1.00 94.00 77 ILE A CA 1
ATOM 616 C C . ILE A 1 77 ? 2.304 -8.084 -0.506 1.00 94.00 77 ILE A C 1
ATOM 618 O O . ILE A 1 77 ? 3.272 -8.480 0.145 1.00 94.00 77 ILE A O 1
ATOM 622 N N . THR A 1 7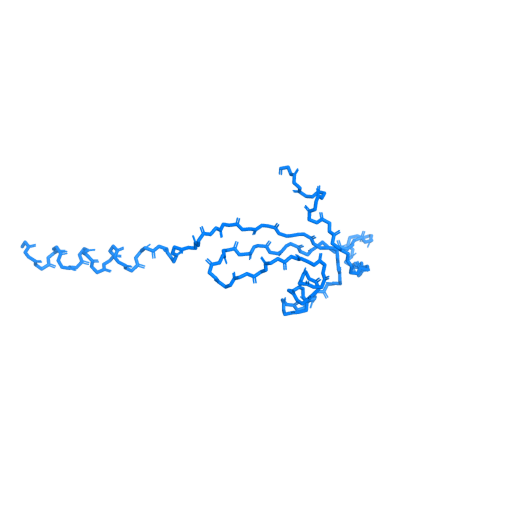8 ? 1.182 -7.671 0.087 1.00 91.62 78 THR A N 1
ATOM 623 C CA . THR A 1 78 ? 1.013 -7.527 1.539 1.00 91.62 78 THR A CA 1
ATOM 624 C C . THR A 1 78 ? 1.393 -8.808 2.287 1.00 91.62 78 THR A C 1
ATOM 626 O O . THR A 1 78 ? 2.137 -8.756 3.265 1.00 91.62 78 THR A O 1
ATOM 629 N N . ALA A 1 79 ? 0.996 -9.979 1.775 1.00 87.75 79 ALA A N 1
ATOM 630 C CA . ALA A 1 79 ? 1.335 -11.277 2.370 1.00 87.75 79 ALA A CA 1
ATOM 631 C C . ALA A 1 79 ? 2.845 -11.599 2.367 1.00 87.75 79 ALA A C 1
ATOM 633 O O . ALA A 1 79 ? 3.305 -12.419 3.157 1.00 87.75 79 ALA A O 1
ATOM 634 N N . ARG A 1 80 ? 3.629 -10.970 1.482 1.00 81.62 80 ARG A N 1
ATOM 635 C CA . ARG A 1 80 ? 5.079 -11.194 1.342 1.00 81.62 80 ARG A CA 1
ATOM 636 C C . ARG A 1 80 ? 5.910 -10.254 2.214 1.00 81.62 80 ARG A C 1
ATOM 638 O O . ARG A 1 80 ? 7.060 -10.564 2.506 1.00 81.62 80 ARG A O 1
ATOM 645 N N . CYS A 1 81 ? 5.330 -9.131 2.636 1.00 63.94 81 CYS A N 1
ATOM 646 C CA . CYS A 1 81 ? 5.982 -8.130 3.480 1.00 63.94 81 CYS A CA 1
ATOM 647 C C . CYS A 1 81 ? 5.803 -8.373 4.988 1.00 63.94 81 CYS A C 1
ATOM 649 O O . CYS A 1 81 ? 6.248 -7.550 5.784 1.00 63.94 81 CYS A O 1
ATOM 651 N N . GLY A 1 82 ? 5.187 -9.488 5.393 1.00 56.34 82 GLY A N 1
ATOM 652 C CA . GLY A 1 82 ? 5.085 -9.890 6.795 1.00 56.34 82 GLY A CA 1
ATOM 653 C C . GLY A 1 82 ? 6.391 -10.481 7.329 1.00 56.34 82 GLY A C 1
ATOM 654 O O . GLY A 1 82 ? 6.537 -11.703 7.360 1.00 56.34 82 GLY A O 1
ATOM 655 N N . ARG A 1 83 ? 7.330 -9.627 7.746 1.00 46.34 83 ARG A N 1
ATOM 656 C CA . ARG A 1 83 ? 8.391 -9.943 8.717 1.00 46.34 83 ARG A CA 1
ATOM 657 C C . ARG A 1 83 ? 8.641 -8.750 9.622 1.00 46.34 83 ARG A C 1
ATOM 659 O O . ARG A 1 83 ? 8.726 -7.625 9.081 1.00 46.34 83 ARG A O 1
#

Sequence (83 aa):
MRDLNVRLQKLERAIRPQQHRKVRQFAIEGSKGLPLEAAEAFLRECGHVIKDEDHNIIRIIIGAENGRPVDLPLKDITARCGR

pLDDT: mean 86.27, std 10.38, range [46.34, 96.06]

Organism: NCBI:txid582672

Radius of gyration: 19.35 Å; chains: 1; bounding box: 31×39×56 Å

Foldseek 3Di:
DVVVVVVVVVVVVVPPPLPQPEEEEWEKEFADPQDPVNQVVVCVVVVDDDDPSHNYHYHYDFDDDPNHTDTDPIGTPRVVPPD

Secondary structure (DSSP, 8-state):
-HHHHHHHHHHHHHHS----S-EEEEEEE--TT--HHHHHHHHHHTT----TTSEEEEEEE-EEETTEEEPPPPEE-GGGS--